Protein AF-A0A536P9G6-F1 (afdb_monomer_lite)

Secondary structure (DSSP, 8-state):
---------------------------PPPPPEEEEEEEEEEEEEEETTTTEEEEEEEEEEEEEEEEE-TTSEEEEEEEE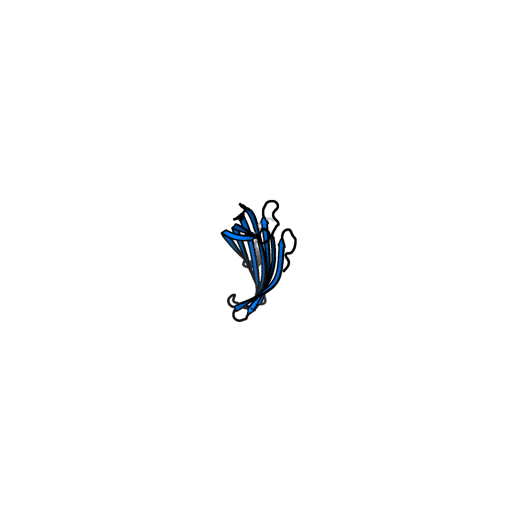EEEEEEEBTTT--EEEEEEEEEEEEEEESS-GGG--EEEEEEEEEEEEESSSPPPEEEEEEEEEEE-TTS-EEEEEEEEEEEETTEEPP-

pLDDT: mean 76.97, std 17.51, range [35.12, 98.19]

Sequence (170 aa):
MRGQPRAFVSSAVVAGALIATVLSSAASAAPPESKETIPFAGLPIFDTCTKESFLATGVVKIRLKTATSHGGVTHFGLAITSKAKGPGLLTGTKYVFIEGDHEHANLRGASLDLFSGTVTAVTKVRINGQGKLPDFSLHIQIHVTVNANGEPTASVVRQRIECGGEPLPA

Foldseek 3Di:
DDDDDDDDDDDPDPPDDDPPPPPPDPDDDDFDKDKDKDWDWQDWDADPQVRWTWGWTWIKIWMWTWDADPVQKIKIKIKIWIWIWGATPPPRWIKIKIKIKIKIWIAHDDDPQFGFGKIKIWMWIWMDTPDPFWIKIKTWIKIWGQHRNRDIDIDTPDIWIDTNNHTDDD

Structure (mmCIF, N/CA/C/O backbone):
data_AF-A0A536P9G6-F1
#
_entry.id   AF-A0A536P9G6-F1
#
loop_
_atom_site.group_PDB
_atom_site.id
_atom_site.type_symbol
_atom_site.label_atom_id
_atom_site.label_alt_id
_atom_site.label_comp_id
_atom_site.label_asym_id
_atom_site.label_entity_id
_atom_site.label_seq_id
_atom_site.pdbx_PDB_ins_code
_atom_site.Cartn_x
_atom_site.Cartn_y
_atom_site.Cartn_z
_atom_site.occupancy
_atom_site.B_iso_or_equiv
_atom_site.auth_seq_id
_atom_site.auth_comp_id
_atom_site.auth_asym_id
_atom_site.auth_atom_id
_atom_site.pdbx_PDB_model_num
ATOM 1 N N . MET A 1 1 ? 101.952 44.554 -16.044 1.00 38.78 1 MET A N 1
ATOM 2 C CA . MET A 1 1 ? 101.393 44.960 -14.736 1.00 38.78 1 MET A CA 1
ATOM 3 C C . MET A 1 1 ? 99.939 45.365 -14.924 1.00 38.78 1 MET A C 1
ATOM 5 O O . MET A 1 1 ? 99.691 46.182 -15.792 1.00 38.78 1 MET A O 1
ATOM 9 N N . ARG A 1 2 ? 99.055 44.815 -14.076 1.00 39.00 2 ARG A N 1
ATOM 10 C CA . ARG A 1 2 ? 97.706 45.292 -13.700 1.00 39.00 2 ARG A CA 1
ATOM 11 C C . ARG A 1 2 ? 96.607 45.390 -14.775 1.00 39.00 2 ARG A C 1
ATOM 13 O O . ARG A 1 2 ? 96.664 46.239 -15.650 1.00 39.00 2 ARG A O 1
ATOM 20 N N . GLY A 1 3 ? 95.522 44.643 -14.529 1.00 35.12 3 GLY A N 1
ATOM 21 C CA . GLY A 1 3 ? 94.160 45.164 -14.704 1.00 35.12 3 GLY A CA 1
ATOM 22 C C . GLY A 1 3 ? 93.160 44.254 -15.424 1.00 35.12 3 GLY A C 1
ATOM 23 O O . GLY A 1 3 ? 92.906 44.456 -16.601 1.00 35.12 3 GLY A O 1
ATOM 24 N N . GLN A 1 4 ? 92.508 43.334 -14.701 1.00 43.31 4 GLN A N 1
ATOM 25 C CA . GLN A 1 4 ? 91.082 43.044 -14.959 1.00 43.31 4 GLN A CA 1
ATOM 26 C C . GLN A 1 4 ? 90.284 44.333 -14.676 1.00 43.31 4 GLN A C 1
ATOM 28 O O . GLN A 1 4 ? 90.708 45.085 -13.790 1.00 43.31 4 GLN A O 1
ATOM 33 N N . PRO A 1 5 ? 89.156 44.624 -15.362 1.00 47.97 5 PRO A N 1
ATOM 34 C CA . PRO A 1 5 ? 87.911 43.841 -15.253 1.00 47.97 5 PRO A CA 1
ATOM 35 C C . PRO A 1 5 ? 87.124 43.835 -16.604 1.00 47.97 5 PRO A C 1
ATOM 37 O O . PRO A 1 5 ? 87.628 44.329 -17.598 1.00 47.97 5 PRO A O 1
ATOM 40 N N . ARG A 1 6 ? 85.929 43.283 -16.834 1.00 45.88 6 ARG A N 1
ATOM 41 C CA . ARG A 1 6 ? 84.737 42.989 -16.036 1.00 45.88 6 ARG A CA 1
ATOM 42 C C . ARG A 1 6 ? 84.023 41.788 -16.666 1.00 45.88 6 ARG A C 1
ATOM 44 O O . ARG A 1 6 ? 83.900 41.707 -17.884 1.00 45.88 6 ARG A O 1
ATOM 51 N N . ALA A 1 7 ? 83.522 40.904 -15.812 1.00 45.03 7 ALA A N 1
ATOM 52 C CA . ALA A 1 7 ? 82.553 39.883 -16.168 1.00 45.03 7 ALA A CA 1
ATOM 53 C C . ALA A 1 7 ? 81.251 40.528 -16.671 1.00 45.03 7 ALA A C 1
ATOM 55 O O . ALA A 1 7 ? 80.749 41.460 -16.043 1.00 45.03 7 ALA A O 1
ATOM 56 N N . PHE A 1 8 ? 80.687 39.989 -17.752 1.00 40.56 8 PHE A N 1
ATOM 57 C CA . PHE A 1 8 ? 79.254 40.074 -18.003 1.00 40.56 8 PHE A CA 1
ATOM 58 C C . PHE A 1 8 ? 78.669 38.668 -17.950 1.00 40.56 8 PHE A C 1
ATOM 60 O O . PHE A 1 8 ? 79.189 37.710 -18.518 1.00 40.56 8 PHE A O 1
ATOM 67 N N . VAL A 1 9 ? 77.640 38.585 -17.123 1.00 44.12 9 VAL A N 1
ATOM 68 C CA . VAL A 1 9 ? 77.031 37.400 -16.543 1.00 44.12 9 VAL A CA 1
ATOM 69 C C . VAL A 1 9 ? 76.181 36.681 -17.586 1.00 44.12 9 VAL A C 1
ATOM 71 O O . VAL A 1 9 ? 75.387 37.298 -18.291 1.00 44.12 9 VAL A O 1
ATOM 74 N N . SER A 1 10 ? 76.343 35.359 -17.655 1.00 45.41 10 SER A N 1
ATOM 75 C CA . SER A 1 10 ? 75.431 34.452 -18.349 1.00 45.41 10 SER A CA 1
ATOM 76 C C . SER A 1 10 ? 74.067 34.439 -17.661 1.00 45.41 10 SER A C 1
ATOM 78 O O . SER A 1 10 ? 73.987 34.249 -16.450 1.00 45.41 10 SER A O 1
ATOM 80 N N . SER A 1 11 ? 72.986 34.574 -18.425 1.00 40.47 11 SER A N 1
ATOM 81 C CA . SER A 1 11 ? 71.648 34.128 -18.017 1.00 40.47 11 SER A CA 1
ATOM 82 C C . SER A 1 11 ? 70.792 33.892 -19.256 1.00 40.47 11 SER A C 1
ATOM 84 O O . SER A 1 11 ? 70.012 34.744 -19.667 1.00 40.47 11 SER A O 1
ATOM 86 N N . ALA A 1 12 ? 70.949 32.719 -19.869 1.00 45.53 12 ALA A N 1
ATOM 87 C CA . ALA A 1 12 ? 69.904 32.163 -20.715 1.00 45.53 12 ALA A CA 1
ATOM 88 C C . ALA A 1 12 ? 68.909 31.456 -19.784 1.00 45.53 12 ALA A C 1
ATOM 90 O O . ALA A 1 12 ? 69.182 30.379 -19.257 1.00 45.53 12 ALA A O 1
ATOM 91 N N . VAL A 1 13 ? 67.782 32.117 -19.524 1.00 45.22 13 VAL A N 1
ATOM 92 C CA . VAL A 1 13 ? 66.648 31.559 -18.784 1.00 45.22 13 VAL A CA 1
ATOM 93 C C . VAL A 1 13 ? 66.021 30.470 -19.654 1.00 45.22 13 VAL A C 1
ATOM 95 O O . VAL A 1 13 ? 65.325 30.766 -20.622 1.00 45.22 13 VAL A O 1
ATOM 98 N N . VAL A 1 14 ? 66.278 29.200 -19.334 1.00 46.75 14 VAL A N 1
ATOM 99 C CA . VAL A 1 14 ? 65.531 28.076 -19.911 1.00 46.75 14 VAL A CA 1
ATOM 100 C C . VAL A 1 14 ? 64.189 28.013 -19.187 1.00 46.75 14 VAL A C 1
ATOM 102 O O . VAL A 1 14 ? 64.071 27.456 -18.098 1.00 46.75 14 VAL A O 1
ATOM 105 N N . ALA A 1 15 ? 63.175 28.645 -19.775 1.00 43.59 15 ALA A N 1
ATOM 106 C CA . ALA A 1 15 ? 61.792 28.546 -19.331 1.00 43.59 15 ALA A CA 1
ATOM 107 C C . ALA A 1 15 ? 61.250 27.144 -19.664 1.00 43.59 15 ALA A C 1
ATOM 109 O O . ALA A 1 15 ? 60.711 26.904 -20.742 1.00 43.59 15 ALA A O 1
ATOM 110 N N . GLY A 1 16 ? 61.433 26.193 -18.746 1.00 43.28 16 GLY A N 1
ATOM 111 C CA . GLY A 1 16 ? 60.783 24.887 -18.804 1.00 43.28 16 GLY A CA 1
ATOM 112 C C . GLY A 1 16 ? 59.306 25.021 -18.441 1.00 43.28 16 GLY A C 1
ATOM 113 O O . GLY A 1 16 ? 58.961 25.105 -17.264 1.00 43.28 16 GLY A O 1
ATOM 114 N N . ALA A 1 17 ? 58.429 25.062 -19.443 1.00 49.66 17 ALA A N 1
ATOM 115 C CA . ALA A 1 17 ? 56.986 25.008 -19.239 1.00 49.66 17 ALA A CA 1
ATOM 116 C C . ALA A 1 17 ? 56.584 23.613 -18.721 1.00 49.66 17 ALA A C 1
ATOM 118 O O . ALA A 1 17 ? 56.565 22.637 -19.470 1.00 49.66 17 ALA A O 1
ATOM 119 N N . LEU A 1 18 ? 56.262 23.516 -17.429 1.00 45.94 18 LEU A N 1
ATOM 120 C CA . LEU A 1 18 ? 55.580 22.363 -16.841 1.00 45.94 18 LEU A CA 1
ATOM 121 C C . LEU A 1 18 ? 54.142 22.322 -17.377 1.00 45.94 18 LEU A C 1
ATOM 123 O O . LEU A 1 18 ? 53.265 23.031 -16.888 1.00 45.94 18 LEU A O 1
ATOM 127 N N . ILE A 1 19 ? 53.895 21.494 -18.393 1.00 53.72 19 ILE A N 1
ATOM 128 C CA . ILE A 1 19 ? 52.537 21.135 -18.811 1.00 53.72 19 ILE A CA 1
ATOM 129 C C . ILE A 1 19 ? 51.982 20.200 -17.733 1.00 53.72 19 ILE A C 1
ATOM 131 O O . ILE A 1 19 ? 52.223 18.995 -17.751 1.00 53.72 19 ILE A O 1
ATOM 135 N N . ALA A 1 20 ? 51.268 20.760 -16.757 1.00 50.94 20 ALA A N 1
ATOM 136 C CA . ALA A 1 20 ? 50.449 19.977 -15.847 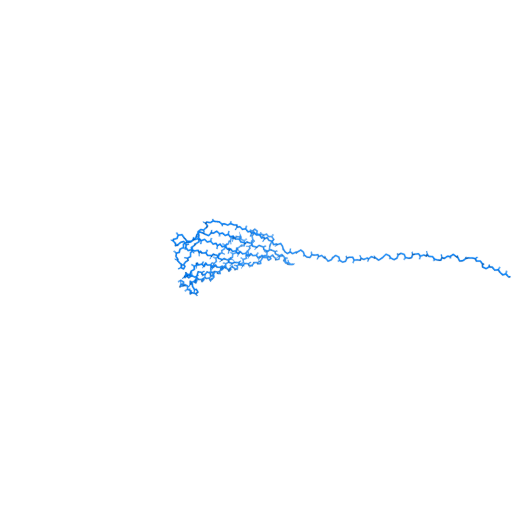1.00 50.94 20 ALA A CA 1
ATOM 137 C C . ALA A 1 20 ? 49.274 19.401 -16.651 1.00 50.94 20 ALA A C 1
ATOM 139 O O . ALA A 1 20 ? 48.287 20.087 -16.918 1.00 50.94 20 ALA A O 1
ATOM 140 N N . THR A 1 21 ? 49.393 18.148 -17.085 1.00 57.31 21 THR A N 1
ATOM 141 C CA . THR A 1 21 ? 48.271 17.372 -17.610 1.00 57.31 21 THR A CA 1
ATOM 142 C C . THR A 1 21 ? 47.272 17.165 -16.479 1.00 57.31 21 THR A C 1
ATOM 144 O O . THR A 1 21 ? 47.405 16.272 -15.645 1.00 57.31 21 THR A O 1
ATOM 147 N N . VAL A 1 22 ? 46.265 18.032 -16.424 1.00 56.09 22 VAL A N 1
ATOM 148 C CA . VAL A 1 22 ? 45.105 17.838 -15.561 1.00 56.09 22 VAL A CA 1
ATOM 149 C C . VAL A 1 22 ? 44.389 16.595 -16.090 1.00 56.09 22 VAL A C 1
ATOM 151 O O . VAL A 1 22 ? 43.721 16.655 -17.121 1.00 56.09 22 VAL A O 1
ATOM 154 N N . LEU A 1 23 ? 44.567 15.443 -15.435 1.00 54.41 23 LEU A N 1
ATOM 155 C CA . LEU A 1 23 ? 43.701 14.290 -15.662 1.00 54.41 23 LEU A CA 1
ATOM 156 C C . LEU A 1 23 ? 42.305 14.681 -15.176 1.00 54.41 23 LEU A C 1
ATOM 158 O O . LEU A 1 23 ? 41.977 14.531 -14.001 1.00 54.41 23 LEU A O 1
ATOM 162 N N . SER A 1 24 ? 41.486 15.221 -16.075 1.00 54.06 24 SER A N 1
ATOM 163 C CA . SER A 1 24 ? 40.050 15.331 -15.861 1.00 54.06 24 SER A CA 1
ATOM 164 C C . SER A 1 24 ? 39.499 13.912 -15.780 1.00 54.06 24 SER A C 1
ATOM 166 O O . SER A 1 24 ? 39.232 13.277 -16.799 1.00 54.06 24 SER A O 1
ATOM 168 N N . SER A 1 25 ? 39.371 13.373 -14.568 1.00 60.06 25 SER A N 1
ATOM 169 C CA . SER A 1 25 ? 38.553 12.188 -14.357 1.00 60.06 25 SER A CA 1
ATOM 170 C C . SER A 1 25 ? 37.137 12.544 -14.802 1.00 60.06 25 SER A C 1
ATOM 172 O O . SER A 1 25 ? 36.522 13.475 -14.282 1.00 60.06 25 SER A O 1
ATOM 174 N N . ALA A 1 26 ? 36.631 11.850 -15.822 1.00 58.50 26 ALA A N 1
ATOM 175 C CA . ALA A 1 26 ? 35.233 11.967 -16.197 1.00 58.50 26 ALA A CA 1
ATOM 176 C C . ALA A 1 26 ? 34.405 11.544 -14.978 1.00 58.50 26 ALA A C 1
ATOM 178 O O . ALA A 1 26 ? 34.399 10.371 -14.598 1.00 58.50 26 ALA A O 1
ATOM 179 N N . ALA A 1 27 ? 33.764 12.508 -14.320 1.00 58.69 27 ALA A N 1
ATOM 180 C CA . ALA A 1 27 ? 32.819 12.219 -13.259 1.00 58.69 27 ALA A CA 1
ATOM 181 C C . ALA A 1 27 ? 31.681 11.403 -13.881 1.00 58.69 27 ALA A C 1
ATOM 183 O O . ALA A 1 27 ? 30.939 11.906 -14.724 1.00 58.69 27 ALA A O 1
ATOM 184 N N . SER A 1 28 ? 31.580 10.125 -13.513 1.00 64.44 28 SER A N 1
ATOM 185 C CA . SER A 1 28 ? 30.458 9.291 -13.935 1.00 64.44 28 SER A CA 1
ATOM 186 C C . SER A 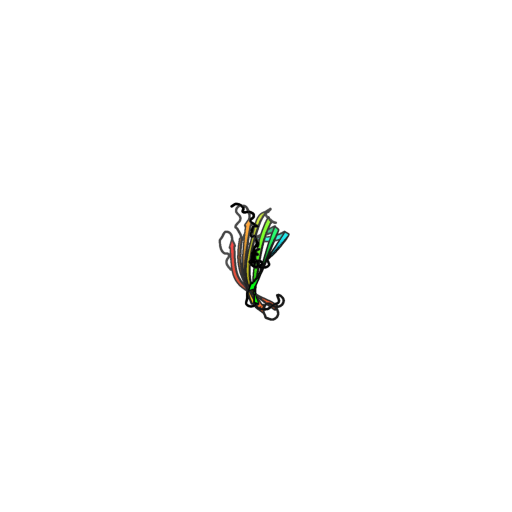1 28 ? 29.183 9.891 -13.346 1.00 64.44 28 SER A C 1
ATOM 188 O O . SER A 1 28 ? 29.054 9.993 -12.123 1.00 64.44 28 SER A O 1
ATOM 190 N N . ALA A 1 29 ? 28.272 10.346 -14.207 1.00 67.12 29 ALA A N 1
ATOM 191 C CA . ALA A 1 29 ? 26.981 10.852 -13.770 1.00 67.12 29 ALA A CA 1
ATOM 192 C C . ALA A 1 29 ? 26.226 9.722 -13.057 1.00 67.12 29 ALA A C 1
ATOM 194 O O . ALA A 1 29 ? 26.115 8.610 -13.578 1.00 67.12 29 ALA A O 1
ATOM 195 N N . ALA A 1 30 ? 25.721 9.999 -11.854 1.00 69.31 30 ALA A N 1
ATOM 196 C CA . ALA A 1 30 ? 24.862 9.052 -11.160 1.00 69.31 30 ALA A CA 1
ATOM 197 C C . ALA A 1 30 ? 23.636 8.726 -12.039 1.00 69.31 30 ALA A C 1
ATOM 199 O O . ALA A 1 30 ? 23.155 9.615 -12.750 1.00 69.31 30 ALA A O 1
ATOM 200 N N . PRO A 1 31 ? 23.116 7.485 -12.000 1.00 70.38 31 PRO A N 1
ATOM 201 C CA . PRO A 1 31 ? 21.929 7.135 -12.765 1.00 70.38 31 PRO A CA 1
ATOM 202 C C . PRO A 1 31 ? 20.757 8.064 -12.416 1.00 70.38 31 PRO A C 1
ATOM 204 O O . PRO A 1 31 ? 20.604 8.416 -11.240 1.00 70.38 31 PRO A O 1
ATOM 207 N N . PRO A 1 32 ? 19.923 8.454 -13.395 1.00 76.94 32 PRO A N 1
ATOM 208 C CA . PRO A 1 32 ? 18.762 9.292 -13.139 1.00 76.94 32 PRO A CA 1
ATOM 209 C C . PRO A 1 32 ? 17.833 8.643 -12.102 1.00 76.94 32 PRO A C 1
ATOM 211 O O . PRO A 1 32 ? 17.413 7.487 -12.227 1.00 76.94 32 PRO A O 1
ATOM 214 N N . GLU A 1 33 ? 17.514 9.415 -11.064 1.00 85.12 33 GLU A N 1
ATOM 215 C CA . GLU A 1 33 ? 16.575 9.059 -10.003 1.00 85.12 33 GLU A CA 1
ATOM 216 C C . GLU A 1 33 ? 15.478 10.128 -9.943 1.00 85.12 33 GLU A C 1
ATOM 218 O O . GLU A 1 33 ? 15.777 11.313 -9.809 1.00 85.12 33 GLU A O 1
ATOM 223 N N . SER A 1 34 ? 14.214 9.707 -10.008 1.00 85.62 34 SER A N 1
ATOM 224 C CA . SER A 1 34 ? 13.054 10.561 -9.738 1.00 85.62 34 SER A CA 1
ATOM 225 C C . SER A 1 34 ? 12.441 10.201 -8.386 1.00 85.62 34 SER A C 1
ATOM 227 O O . SER A 1 34 ? 12.390 9.028 -7.999 1.00 85.62 34 SER A O 1
ATOM 229 N N . LYS A 1 35 ? 12.008 11.219 -7.640 1.00 91.25 35 LYS A N 1
ATOM 230 C CA . LYS A 1 35 ? 11.375 11.080 -6.327 1.00 91.25 35 LYS A CA 1
ATOM 231 C C . LYS A 1 35 ? 10.124 11.932 -6.304 1.00 91.25 35 LYS A C 1
ATOM 233 O O . LYS A 1 35 ? 10.224 13.151 -6.340 1.00 91.25 35 LYS A O 1
ATOM 238 N N . GLU A 1 36 ? 8.986 11.284 -6.128 1.00 91.44 36 GLU A N 1
ATOM 239 C CA . GLU A 1 36 ? 7.698 11.951 -5.991 1.00 91.44 36 GLU A CA 1
ATOM 240 C C . GLU A 1 36 ? 7.125 11.697 -4.600 1.00 91.44 36 GLU A C 1
ATOM 242 O O . GLU A 1 36 ? 7.288 10.621 -4.016 1.00 91.44 36 GLU A O 1
ATOM 247 N N . THR A 1 37 ? 6.473 12.710 -4.036 1.00 94.38 37 THR A N 1
ATOM 248 C CA . THR A 1 37 ? 5.717 12.589 -2.786 1.00 94.38 37 THR A CA 1
ATOM 249 C C . THR A 1 37 ? 4.319 13.128 -3.012 1.00 94.38 37 THR A C 1
ATOM 251 O O . THR A 1 37 ? 4.142 14.321 -3.233 1.00 94.38 37 THR A O 1
ATOM 254 N N . ILE A 1 38 ? 3.333 12.242 -2.927 1.00 95.56 38 ILE A N 1
ATOM 255 C CA . ILE A 1 38 ? 1.936 12.547 -3.211 1.00 95.56 38 ILE A CA 1
ATOM 256 C C . ILE A 1 38 ? 1.170 12.516 -1.885 1.00 95.56 38 ILE A C 1
ATOM 258 O O . ILE A 1 38 ? 1.043 11.443 -1.283 1.00 95.56 38 ILE A O 1
ATOM 262 N N . PRO A 1 39 ? 0.694 13.666 -1.374 1.00 96.81 39 PRO A N 1
ATOM 263 C CA . PRO A 1 39 ? -0.184 13.685 -0.217 1.00 96.81 39 PRO A CA 1
ATOM 264 C C . PRO A 1 39 ? -1.589 13.220 -0.606 1.00 96.81 39 PRO A C 1
ATOM 266 O O . PRO A 1 39 ? -2.062 13.477 -1.711 1.00 96.81 39 PRO A O 1
ATOM 269 N N . PHE A 1 40 ? -2.279 12.584 0.331 1.00 95.44 40 PHE A N 1
ATOM 270 C CA . PHE A 1 40 ? -3.690 12.242 0.195 1.00 95.44 40 PHE A CA 1
ATOM 271 C C . PHE A 1 40 ? -4.414 12.424 1.526 1.00 95.44 40 PHE A C 1
ATOM 273 O O . PHE A 1 40 ? -3.805 12.357 2.598 1.00 95.44 40 PHE A O 1
ATOM 280 N N . ALA A 1 41 ? -5.724 12.631 1.461 1.00 96.50 41 ALA A N 1
ATOM 281 C CA . ALA A 1 41 ? -6.567 12.797 2.633 1.00 96.50 41 ALA A CA 1
ATOM 282 C C . ALA A 1 41 ? -7.923 12.124 2.429 1.00 96.50 41 ALA A C 1
ATOM 284 O O . ALA A 1 41 ? -8.469 12.148 1.329 1.00 96.50 41 ALA A O 1
ATOM 285 N N . GLY A 1 42 ? -8.464 11.552 3.506 1.00 93.38 42 GLY A N 1
ATOM 286 C CA . GLY A 1 42 ? -9.817 10.997 3.520 1.00 93.38 42 GLY A CA 1
ATOM 287 C C . GLY A 1 42 ? -10.013 9.745 2.662 1.00 93.38 42 GLY A C 1
ATOM 288 O O . GLY A 1 42 ? -11.143 9.469 2.269 1.00 93.38 42 GLY A O 1
ATOM 289 N N . LEU A 1 43 ? -8.953 8.984 2.366 1.00 94.62 43 LEU A N 1
ATOM 290 C CA . LEU A 1 43 ? -9.094 7.725 1.631 1.00 94.62 43 LEU A CA 1
ATOM 291 C C . LEU A 1 43 ? -9.604 6.620 2.569 1.00 94.62 43 LEU A C 1
ATOM 293 O O . LEU A 1 43 ? -8.965 6.369 3.593 1.00 94.62 43 LEU A O 1
ATOM 297 N N . PRO A 1 44 ? -10.722 5.942 2.258 1.00 94.69 44 PRO A N 1
ATOM 298 C CA . PRO A 1 44 ? -11.197 4.836 3.077 1.00 94.69 44 PRO A CA 1
ATOM 299 C C . PRO A 1 44 ? -10.302 3.604 2.885 1.00 94.69 44 PRO A C 1
ATOM 301 O O . PRO A 1 44 ? -10.142 3.114 1.769 1.00 94.69 44 PRO A O 1
ATOM 304 N N . ILE A 1 45 ? -9.747 3.077 3.977 1.00 94.00 45 ILE A N 1
ATOM 305 C CA . ILE A 1 45 ? -8.989 1.817 4.001 1.00 94.00 45 ILE A CA 1
ATOM 306 C C . ILE A 1 45 ? -9.711 0.840 4.924 1.00 94.00 45 ILE A C 1
ATOM 308 O O . ILE A 1 45 ? -10.098 1.219 6.027 1.00 94.00 45 ILE A O 1
ATOM 312 N N . PHE A 1 46 ? -9.900 -0.402 4.477 1.00 93.88 46 PHE A N 1
ATOM 313 C CA . PHE A 1 46 ? -10.562 -1.456 5.248 1.00 93.88 46 PHE A CA 1
ATOM 314 C C . PHE A 1 46 ? -9.544 -2.349 5.965 1.00 93.88 46 PHE A C 1
ATOM 316 O O . PHE A 1 46 ? -8.657 -2.923 5.331 1.00 93.88 46 PHE A O 1
ATOM 323 N N . ASP A 1 47 ? -9.693 -2.493 7.279 1.00 91.81 47 ASP A N 1
ATOM 324 C CA . ASP A 1 47 ? -8.946 -3.444 8.095 1.00 91.81 47 ASP A CA 1
ATOM 325 C C . ASP A 1 47 ? -9.730 -4.762 8.186 1.00 91.81 47 ASP A C 1
ATOM 327 O O . ASP A 1 47 ? -10.816 -4.856 8.764 1.00 91.81 47 ASP A O 1
ATOM 331 N N . THR A 1 48 ? -9.163 -5.817 7.597 1.00 90.38 48 THR A N 1
ATOM 332 C CA . THR A 1 48 ? -9.809 -7.136 7.550 1.00 90.38 48 THR A CA 1
ATOM 333 C C . THR A 1 48 ? -9.869 -7.814 8.919 1.00 90.38 48 THR A C 1
ATOM 335 O O . THR A 1 48 ? -10.725 -8.680 9.114 1.00 90.38 48 THR A O 1
ATOM 338 N N . CYS A 1 49 ? -8.998 -7.453 9.860 1.00 90.56 49 CYS A N 1
ATOM 339 C CA . CYS A 1 49 ? -8.935 -8.059 11.186 1.00 90.56 49 CYS A CA 1
ATOM 340 C C . CYS A 1 49 ? -9.964 -7.453 12.133 1.00 90.56 49 CYS A C 1
ATOM 342 O O . CYS A 1 49 ? -10.623 -8.183 12.871 1.00 90.56 49 CYS A O 1
ATOM 344 N N . THR A 1 50 ? -10.144 -6.135 12.081 1.00 91.75 50 THR A N 1
ATOM 345 C CA . THR A 1 50 ? -11.133 -5.429 12.909 1.00 91.75 50 THR A CA 1
ATOM 346 C C . THR A 1 50 ? -12.502 -5.313 12.235 1.00 91.75 50 THR A C 1
ATOM 348 O O . THR A 1 50 ? -13.479 -4.985 12.904 1.00 91.75 50 THR A O 1
ATOM 351 N N . LYS A 1 51 ? -12.592 -5.632 10.932 1.00 92.62 51 LYS A N 1
ATOM 352 C CA . LYS A 1 51 ? -13.798 -5.507 10.090 1.00 92.62 51 LYS A CA 1
ATOM 353 C C . LYS A 1 51 ? -14.336 -4.077 10.039 1.00 92.62 51 LYS A C 1
ATOM 355 O O . LYS A 1 51 ? -15.541 -3.853 9.955 1.00 92.62 51 LYS A O 1
ATOM 360 N N . GLU A 1 52 ? -13.430 -3.110 10.063 1.00 93.38 52 GLU A N 1
ATOM 361 C CA . GLU A 1 52 ? -13.746 -1.689 10.095 1.00 93.38 52 GLU A CA 1
ATOM 362 C C . GLU A 1 52 ? -12.955 -0.935 9.019 1.00 93.38 52 GLU A C 1
ATOM 364 O O . GLU A 1 52 ? -11.802 -1.251 8.730 1.00 93.38 52 GLU A O 1
ATOM 369 N N . SER A 1 53 ? -13.568 0.101 8.441 1.00 95.50 53 SER A N 1
ATOM 370 C CA . SER A 1 53 ? -12.862 1.078 7.609 1.00 95.50 53 SER A CA 1
ATOM 371 C C . SER A 1 53 ? -12.407 2.287 8.425 1.00 95.50 53 SER A C 1
ATOM 373 O O . SER A 1 53 ? -13.126 2.746 9.310 1.00 95.50 53 SER A O 1
ATOM 375 N N . PHE A 1 54 ? -11.265 2.874 8.075 1.00 96.12 54 PHE A N 1
ATOM 376 C CA . PHE A 1 54 ? -10.795 4.154 8.613 1.00 96.12 54 PHE A CA 1
ATOM 377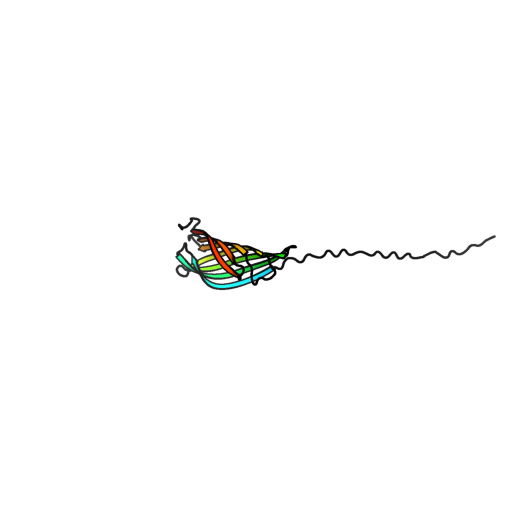 C C . PHE A 1 54 ? -10.486 5.148 7.489 1.00 96.12 54 PHE A C 1
ATOM 379 O O . PHE A 1 54 ? -10.124 4.751 6.380 1.00 96.12 54 PHE A O 1
ATOM 386 N N . LEU A 1 55 ? -10.626 6.449 7.767 1.00 96.88 55 LEU A N 1
ATOM 387 C CA . LEU A 1 55 ? -10.300 7.513 6.806 1.00 96.88 55 LEU A CA 1
ATOM 388 C C . LEU A 1 55 ? -8.830 7.899 6.920 1.00 96.88 55 LEU A C 1
ATOM 390 O O . LEU A 1 55 ? -8.432 8.654 7.807 1.00 96.88 55 LEU A O 1
ATOM 394 N N . ALA A 1 56 ? -8.021 7.372 6.013 1.00 96.88 56 ALA A N 1
ATOM 395 C CA . ALA A 1 56 ? -6.588 7.559 5.985 1.00 96.88 56 ALA A CA 1
ATOM 396 C C . ALA A 1 56 ? -6.197 8.906 5.361 1.00 96.88 56 ALA A C 1
ATOM 398 O O . ALA A 1 56 ? -6.606 9.259 4.253 1.00 96.88 56 ALA A O 1
ATOM 399 N N . THR A 1 57 ? -5.324 9.623 6.061 1.00 98.19 57 THR A N 1
ATOM 400 C CA . THR A 1 57 ? -4.625 10.808 5.563 1.00 98.19 57 THR A CA 1
ATOM 401 C C . THR A 1 57 ? -3.131 10.585 5.717 1.00 98.19 57 THR A C 1
ATOM 403 O O . THR A 1 57 ? -2.657 10.161 6.779 1.00 98.19 57 THR A O 1
ATOM 406 N N . GLY A 1 58 ? -2.375 10.840 4.655 1.00 97.38 58 GLY A N 1
ATOM 407 C CA . GLY A 1 58 ? -0.978 10.449 4.604 1.00 97.38 58 GLY A CA 1
ATOM 408 C C . GLY A 1 58 ? -0.254 10.871 3.340 1.00 97.38 58 GLY A C 1
ATOM 409 O O . GLY A 1 58 ? -0.633 11.825 2.663 1.00 97.38 58 GLY A O 1
ATOM 410 N N . VAL A 1 59 ? 0.835 10.160 3.065 1.00 97.31 59 VAL A N 1
ATOM 411 C CA . VAL A 1 59 ? 1.691 10.384 1.901 1.00 97.31 59 VAL A CA 1
ATOM 412 C C . VAL A 1 59 ? 2.076 9.058 1.264 1.00 97.31 59 VAL A C 1
ATOM 414 O O . VAL A 1 59 ? 2.373 8.089 1.969 1.00 97.31 59 VAL A O 1
ATOM 417 N N . VAL A 1 60 ? 2.134 9.054 -0.062 1.00 94.94 60 VAL A N 1
ATOM 418 C CA . VAL A 1 60 ? 2.799 8.030 -0.869 1.00 94.94 60 VAL A CA 1
ATOM 419 C C . VAL A 1 60 ? 4.112 8.619 -1.364 1.00 94.94 60 VAL A C 1
ATOM 421 O O . VAL A 1 60 ? 4.153 9.749 -1.847 1.00 94.94 60 VAL A O 1
ATOM 424 N N . LYS A 1 61 ? 5.204 7.876 -1.224 1.00 93.38 61 LYS A N 1
ATOM 425 C CA . LYS A 1 61 ? 6.518 8.229 -1.758 1.00 93.38 61 LYS A CA 1
ATOM 426 C C . LYS A 1 61 ? 6.884 7.228 -2.831 1.00 93.38 61 LYS A C 1
ATOM 428 O O . LYS A 1 61 ? 7.002 6.041 -2.534 1.00 93.38 61 LYS A O 1
ATOM 433 N N . ILE A 1 62 ? 7.111 7.729 -4.034 1.00 88.88 62 ILE A N 1
ATOM 434 C CA . ILE A 1 62 ? 7.486 6.941 -5.202 1.00 88.88 62 ILE A CA 1
ATOM 435 C C . ILE A 1 62 ? 8.930 7.287 -5.536 1.00 88.88 62 ILE A C 1
ATOM 437 O O . ILE A 1 62 ? 9.300 8.460 -5.606 1.00 88.88 62 ILE A O 1
ATOM 441 N N . ARG A 1 63 ? 9.771 6.272 -5.708 1.00 87.38 63 ARG A N 1
ATOM 442 C CA . ARG A 1 63 ? 11.142 6.430 -6.189 1.00 87.38 63 ARG A CA 1
ATOM 443 C C . ARG A 1 63 ? 11.320 5.611 -7.445 1.00 87.38 63 ARG A C 1
ATOM 445 O O . ARG A 1 63 ? 11.120 4.400 -7.415 1.00 87.38 63 ARG A O 1
ATOM 452 N N . LEU A 1 64 ? 11.741 6.281 -8.506 1.00 82.00 64 LEU A N 1
ATOM 453 C CA . LEU A 1 64 ? 12.047 5.671 -9.784 1.00 82.00 64 LEU A CA 1
ATOM 454 C C . LEU A 1 64 ? 13.541 5.774 -10.049 1.00 82.00 64 LEU A C 1
ATOM 456 O O . LEU A 1 64 ? 14.117 6.855 -9.946 1.00 82.00 64 LEU A O 1
ATOM 460 N N . LYS A 1 65 ? 14.167 4.659 -10.406 1.00 80.69 65 LYS A N 1
ATOM 461 C CA . LYS A 1 65 ? 15.572 4.599 -10.804 1.00 80.69 65 LYS A CA 1
ATOM 462 C C . LYS A 1 65 ? 15.678 3.929 -12.154 1.00 80.69 65 LYS A C 1
ATOM 464 O O . LYS A 1 65 ? 15.124 2.850 -12.344 1.00 80.69 65 LYS A O 1
ATOM 469 N N . THR A 1 66 ? 16.427 4.541 -13.063 1.00 77.88 66 THR A N 1
ATOM 470 C CA . THR A 1 66 ? 16.785 3.902 -14.330 1.00 77.88 66 THR A CA 1
ATOM 471 C C . THR A 1 66 ? 18.290 3.956 -14.536 1.00 77.88 66 THR A C 1
ATOM 473 O O . THR A 1 66 ? 18.932 4.953 -14.219 1.00 77.88 66 THR A O 1
ATOM 476 N N . ALA A 1 67 ? 18.875 2.865 -15.021 1.00 78.81 67 ALA A N 1
ATOM 477 C CA . ALA A 1 67 ? 20.295 2.793 -15.342 1.00 78.81 67 ALA A CA 1
ATOM 478 C C . ALA A 1 67 ? 20.499 1.942 -16.593 1.00 78.81 67 ALA A C 1
ATOM 480 O O . ALA A 1 67 ? 20.099 0.784 -16.616 1.00 78.81 67 ALA A O 1
ATOM 481 N N . THR A 1 68 ? 21.146 2.480 -17.622 1.00 76.94 68 THR A N 1
ATOM 482 C CA . THR A 1 68 ? 21.448 1.720 -18.842 1.00 76.94 68 THR A CA 1
ATOM 483 C C . THR A 1 68 ? 22.867 1.165 -18.767 1.00 76.94 68 THR A C 1
ATOM 485 O O . THR A 1 68 ? 23.823 1.907 -18.556 1.00 76.94 68 THR A O 1
ATOM 488 N N . SER A 1 69 ? 23.006 -0.151 -18.907 1.00 71.56 69 SER A N 1
ATOM 489 C CA . SER A 1 69 ? 24.299 -0.842 -18.929 1.00 71.56 69 SER A CA 1
ATOM 490 C C . SER A 1 69 ? 24.984 -0.741 -20.298 1.00 71.56 69 SER A C 1
ATOM 492 O O . SER A 1 69 ? 24.357 -0.408 -21.306 1.00 71.56 69 SER A O 1
ATOM 494 N N . HIS A 1 70 ? 26.270 -1.108 -20.356 1.00 64.88 70 HIS A N 1
ATOM 495 C CA . HIS A 1 70 ? 27.108 -1.061 -21.566 1.00 64.88 70 HIS A CA 1
ATOM 496 C C . HIS A 1 70 ? 26.634 -1.978 -22.725 1.00 64.88 70 HIS A C 1
ATOM 498 O O . HIS A 1 70 ? 27.229 -1.972 -23.793 1.00 64.88 70 HIS A O 1
ATOM 504 N N . GLY A 1 71 ? 25.547 -2.739 -22.555 1.00 67.25 71 GLY A N 1
ATOM 505 C CA . GLY A 1 71 ? 24.931 -3.574 -23.597 1.00 67.25 71 GLY A CA 1
ATOM 506 C C . GLY A 1 71 ? 23.536 -3.120 -24.042 1.00 67.25 71 GLY A C 1
ATOM 507 O O . GLY A 1 71 ? 22.815 -3.913 -24.641 1.00 67.25 71 GLY A O 1
ATOM 508 N N . GLY A 1 72 ? 23.110 -1.900 -23.692 1.00 68.62 72 GLY A N 1
ATOM 509 C CA . GLY A 1 72 ? 21.776 -1.387 -24.037 1.00 68.62 72 GLY A CA 1
ATOM 510 C C . GLY A 1 72 ? 20.629 -1.976 -23.205 1.00 68.62 72 GLY A C 1
ATOM 511 O O . GLY A 1 72 ? 19.467 -1.833 -23.574 1.00 68.62 72 GLY A O 1
ATOM 512 N N . VAL A 1 73 ? 20.937 -2.643 -22.085 1.00 69.75 73 VAL A N 1
ATOM 513 C CA . VAL A 1 73 ? 19.932 -3.100 -21.111 1.00 69.75 73 VAL A CA 1
ATOM 514 C C . VAL A 1 73 ? 19.667 -1.974 -20.121 1.00 69.75 73 VAL A C 1
ATOM 516 O O . VAL A 1 73 ? 20.601 -1.536 -19.445 1.00 69.75 73 VAL A O 1
ATOM 519 N N . THR A 1 74 ? 18.415 -1.541 -20.001 1.00 73.62 74 THR A N 1
ATOM 520 C CA . THR A 1 74 ? 17.975 -0.562 -19.004 1.00 73.62 74 THR A CA 1
ATOM 521 C C . THR A 1 74 ? 17.452 -1.284 -17.767 1.00 73.62 74 THR A C 1
ATOM 523 O O . THR A 1 74 ? 16.444 -1.982 -17.802 1.00 73.62 74 THR A O 1
ATOM 526 N N . HIS A 1 75 ? 18.138 -1.112 -16.647 1.00 74.75 75 HIS A N 1
ATOM 527 C CA . HIS A 1 75 ? 17.673 -1.507 -15.328 1.00 74.75 75 HIS A CA 1
ATOM 528 C C . HIS A 1 75 ? 16.659 -0.482 -14.833 1.00 74.75 75 HIS A C 1
ATOM 530 O O . HIS A 1 75 ? 16.974 0.704 -14.754 1.00 74.75 75 HIS A O 1
ATOM 536 N N . PHE A 1 76 ? 15.468 -0.944 -14.483 1.00 78.94 76 PHE A N 1
ATOM 537 C CA . PHE A 1 76 ? 14.392 -0.155 -13.906 1.00 78.94 76 PHE A CA 1
ATOM 538 C C . PHE A 1 76 ? 14.172 -0.593 -12.457 1.00 78.94 76 PHE A C 1
ATOM 540 O O . PHE A 1 76 ? 14.121 -1.785 -12.155 1.00 78.94 76 PHE A O 1
ATOM 547 N N . GLY A 1 77 ? 14.073 0.371 -11.550 1.00 80.75 77 GLY A N 1
ATOM 548 C CA . GLY A 1 77 ? 13.732 0.145 -10.154 1.00 80.75 77 GLY A CA 1
ATOM 549 C C . GLY A 1 77 ? 12.606 1.074 -9.735 1.00 80.75 77 GLY A C 1
ATOM 550 O O . GLY A 1 77 ? 12.717 2.288 -9.910 1.00 80.75 77 GLY A O 1
ATOM 551 N N . LEU A 1 78 ? 11.562 0.504 -9.146 1.00 83.06 78 LEU A N 1
ATOM 552 C CA . LEU A 1 78 ? 10.440 1.226 -8.566 1.00 83.06 78 LEU A CA 1
ATOM 553 C C . LEU A 1 78 ? 10.367 0.883 -7.080 1.00 83.06 78 LEU A C 1
ATOM 555 O O . LEU A 1 78 ? 10.411 -0.280 -6.696 1.00 83.06 78 LEU A O 1
ATOM 559 N N . ALA A 1 79 ? 10.279 1.897 -6.229 1.00 86.75 79 ALA A N 1
ATOM 560 C CA . ALA A 1 79 ? 9.985 1.704 -4.818 1.00 86.75 79 ALA A CA 1
ATOM 561 C C . ALA A 1 79 ? 8.832 2.614 -4.415 1.00 86.75 79 ALA A C 1
ATOM 563 O O . ALA A 1 79 ? 8.913 3.834 -4.589 1.00 86.75 79 ALA A O 1
ATOM 564 N N . ILE A 1 80 ? 7.786 2.019 -3.851 1.00 88.38 80 ILE A N 1
ATOM 565 C CA . ILE A 1 80 ? 6.616 2.725 -3.339 1.00 88.38 80 ILE A CA 1
ATOM 566 C C . ILE A 1 80 ? 6.581 2.513 -1.831 1.00 88.38 80 ILE A C 1
ATOM 568 O O . ILE A 1 80 ? 6.671 1.397 -1.329 1.00 88.38 80 ILE A O 1
ATOM 572 N N . THR A 1 81 ? 6.489 3.607 -1.084 1.00 93.62 81 THR A N 1
ATOM 573 C CA . THR A 1 81 ? 6.299 3.549 0.367 1.00 93.62 81 THR A CA 1
ATOM 574 C C . THR A 1 81 ? 5.195 4.499 0.766 1.00 93.62 81 THR A C 1
ATOM 576 O O . THR A 1 81 ? 5.260 5.689 0.455 1.00 93.62 81 THR A O 1
ATOM 579 N N . SER A 1 82 ? 4.214 3.997 1.500 1.00 94.38 82 SER A N 1
ATOM 580 C CA . SER A 1 82 ? 3.067 4.794 1.921 1.00 94.38 82 SER A CA 1
ATOM 581 C C . SER A 1 82 ? 2.960 4.780 3.435 1.00 94.38 82 SER A C 1
ATOM 583 O O . SER A 1 82 ? 3.209 3.768 4.093 1.00 94.38 82 SER A O 1
ATOM 585 N N . LYS A 1 83 ? 2.613 5.931 4.010 1.00 96.62 83 LYS A N 1
ATOM 586 C CA . LYS A 1 83 ? 2.325 6.062 5.440 1.00 96.62 83 LYS A CA 1
ATOM 587 C C . LYS A 1 83 ? 1.107 6.935 5.625 1.00 96.62 83 LYS A C 1
ATOM 589 O O . LYS A 1 83 ? 1.091 8.070 5.148 1.00 96.62 83 LYS A O 1
ATOM 594 N N . ALA A 1 84 ? 0.128 6.435 6.362 1.00 97.00 84 ALA A N 1
ATOM 595 C CA . ALA A 1 84 ? -1.073 7.186 6.673 1.00 97.00 84 ALA A CA 1
ATOM 596 C C . ALA A 1 84 ? -1.600 6.868 8.064 1.00 97.00 84 ALA A C 1
ATOM 598 O O . ALA A 1 84 ? -1.191 5.904 8.709 1.00 97.00 84 ALA A O 1
ATOM 599 N N . LYS A 1 85 ? -2.500 7.720 8.536 1.00 97.44 85 LYS A N 1
ATOM 600 C CA . LYS A 1 85 ? -3.207 7.545 9.801 1.00 97.44 85 LYS A CA 1
ATOM 601 C C . LYS A 1 85 ? -4.634 8.044 9.668 1.00 97.44 85 LYS A C 1
ATOM 603 O O . LYS A 1 85 ? -4.900 8.923 8.850 1.00 97.44 85 LYS A O 1
ATOM 608 N N . GLY A 1 86 ? -5.523 7.523 10.496 1.00 96.50 86 GLY A N 1
ATOM 609 C CA . GLY A 1 86 ? -6.924 7.917 10.459 1.00 96.50 86 GLY A CA 1
ATOM 610 C C . GLY A 1 86 ? -7.738 7.333 11.603 1.00 96.50 86 GLY A C 1
ATOM 611 O O . GLY A 1 86 ? -7.325 6.325 12.177 1.00 96.50 86 GLY A O 1
ATOM 612 N N . PRO A 1 87 ? -8.871 7.952 11.961 1.00 96.12 87 PRO A N 1
ATOM 613 C CA . PRO A 1 87 ? -9.845 7.335 12.845 1.00 96.12 87 PRO A CA 1
ATOM 614 C C . PRO A 1 87 ? -10.683 6.295 12.088 1.00 96.12 87 PRO A C 1
ATOM 616 O O . PRO A 1 87 ? -11.052 6.499 10.927 1.00 96.12 87 PRO A O 1
ATOM 619 N N . GLY A 1 88 ? -10.997 5.199 12.771 1.00 95.19 88 GLY A N 1
ATOM 620 C CA . GLY A 1 88 ? -12.005 4.227 12.380 1.00 95.19 88 GLY A CA 1
ATOM 621 C 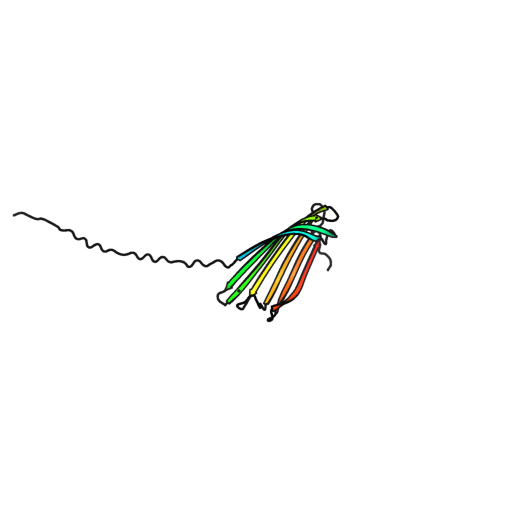C . GLY A 1 88 ? -13.380 4.877 12.299 1.00 95.19 88 GLY A C 1
ATOM 622 O O . GLY A 1 88 ? -13.719 5.736 13.115 1.00 95.19 88 GLY A O 1
ATOM 623 N N . LEU A 1 89 ? -14.153 4.490 11.290 1.00 94.19 89 LEU A N 1
ATOM 624 C CA . LEU A 1 89 ? -15.464 5.062 10.999 1.00 94.19 89 LEU A CA 1
ATOM 625 C C . LEU A 1 89 ? -16.558 4.613 11.974 1.00 94.19 89 LEU A C 1
ATOM 627 O O . LEU A 1 89 ? -17.565 5.302 12.099 1.00 94.19 89 LEU A O 1
ATOM 631 N N . LEU A 1 90 ? -16.378 3.476 12.647 1.00 93.44 90 LEU A N 1
ATOM 632 C CA . LEU A 1 90 ? -17.362 2.897 13.562 1.00 93.44 90 LEU A CA 1
ATOM 633 C C . LEU A 1 90 ? -16.968 3.122 15.021 1.00 93.44 90 LEU A C 1
ATOM 635 O O . LEU A 1 90 ? -17.794 3.516 15.840 1.00 93.44 90 LEU A O 1
ATOM 639 N N . THR A 1 91 ? -15.704 2.870 15.353 1.00 93.44 91 THR A N 1
ATOM 640 C CA . THR A 1 91 ? -15.206 2.861 16.733 1.00 93.44 91 THR A CA 1
ATOM 641 C C . THR A 1 91 ? -14.468 4.141 17.111 1.00 93.44 91 THR A C 1
ATOM 643 O O . THR A 1 91 ? -14.208 4.379 18.289 1.00 93.44 91 THR A O 1
ATOM 646 N N . GLY A 1 92 ? -14.073 4.955 16.126 1.00 93.12 92 GLY A N 1
ATOM 647 C CA . GLY A 1 92 ? -13.171 6.089 16.337 1.00 93.12 92 GLY A CA 1
ATOM 648 C C . GLY A 1 92 ? -11.734 5.679 16.678 1.00 93.12 92 GLY A C 1
ATOM 649 O O . GLY A 1 92 ? -10.910 6.545 16.990 1.00 93.12 92 GLY A O 1
ATOM 650 N N . THR A 1 93 ? -11.401 4.383 16.619 1.00 94.06 93 THR A N 1
ATOM 651 C CA . THR A 1 93 ? -10.053 3.898 16.939 1.00 94.06 93 THR A CA 1
ATOM 652 C C . THR A 1 93 ? -9.028 4.488 15.982 1.00 94.06 93 THR A C 1
ATOM 654 O O . THR A 1 93 ? -9.270 4.621 14.790 1.00 94.06 93 THR A O 1
ATOM 657 N N . LYS A 1 94 ? -7.855 4.864 16.489 1.00 95.38 94 LYS A N 1
ATOM 658 C CA . LYS A 1 94 ? -6.781 5.406 15.654 1.00 95.38 94 LYS A CA 1
ATOM 659 C C . LYS A 1 94 ? -6.040 4.267 14.965 1.00 95.38 94 LYS A C 1
ATOM 661 O O . LYS A 1 94 ? -5.471 3.416 15.643 1.00 95.38 94 LYS A O 1
ATOM 666 N N . TYR A 1 95 ? -5.983 4.313 13.643 1.00 94.81 95 TYR A N 1
ATOM 667 C CA . TYR A 1 95 ? -5.241 3.376 12.812 1.00 94.81 95 TYR A CA 1
ATOM 668 C C . TYR A 1 95 ? -4.000 4.036 12.211 1.00 94.81 95 TYR A C 1
ATOM 670 O O . TYR A 1 95 ? -3.991 5.234 11.904 1.00 94.81 95 TYR A O 1
ATOM 678 N N . VAL A 1 96 ? -2.952 3.237 12.028 1.00 95.81 96 VAL A N 1
ATOM 679 C CA . VAL A 1 96 ? -1.751 3.584 11.265 1.00 95.81 96 VAL A CA 1
ATOM 680 C C . VAL A 1 96 ? -1.609 2.592 10.119 1.00 95.81 96 VAL A C 1
ATOM 682 O O . VAL A 1 96 ? -1.614 1.389 10.344 1.00 95.81 96 VAL A O 1
ATOM 685 N N . PHE A 1 97 ? -1.461 3.109 8.904 1.00 95.19 97 PHE A N 1
ATOM 686 C CA . PHE A 1 97 ? -1.215 2.354 7.682 1.00 95.19 97 PHE A CA 1
ATOM 687 C C . PHE A 1 97 ? 0.237 2.524 7.254 1.00 95.19 97 PHE A C 1
ATOM 689 O O . PHE A 1 97 ? 0.739 3.653 7.180 1.00 95.19 97 PHE A O 1
ATOM 696 N N . ILE A 1 98 ? 0.897 1.414 6.947 1.00 93.94 98 ILE A N 1
ATOM 697 C CA . ILE A 1 98 ? 2.249 1.381 6.400 1.00 93.94 98 ILE A CA 1
ATOM 698 C C . ILE A 1 98 ? 2.261 0.411 5.227 1.00 93.94 98 ILE A C 1
ATOM 700 O O . ILE A 1 98 ? 1.865 -0.742 5.362 1.00 93.94 98 ILE A O 1
ATOM 704 N N . GLU A 1 99 ? 2.779 0.868 4.100 1.00 92.12 99 GLU A N 1
ATOM 705 C CA . GLU A 1 99 ? 3.000 0.054 2.913 1.00 92.12 99 GLU A CA 1
ATOM 706 C C . GLU A 1 99 ? 4.448 0.196 2.458 1.00 92.12 99 GLU A C 1
ATOM 708 O O . GLU A 1 99 ? 5.034 1.286 2.519 1.00 92.12 99 GLU A O 1
ATOM 713 N N . GLY A 1 100 ? 5.010 -0.911 1.990 1.00 87.69 100 GLY A N 1
ATOM 714 C CA . GLY A 1 100 ? 6.267 -0.931 1.266 1.00 87.69 100 GLY A CA 1
ATOM 715 C C . GLY A 1 100 ? 6.200 -1.913 0.108 1.00 87.69 100 GLY A C 1
ATOM 716 O O . GLY A 1 100 ? 5.835 -3.073 0.297 1.00 87.69 100 GLY A O 1
ATOM 717 N N . ASP A 1 101 ? 6.605 -1.438 -1.060 1.00 83.69 101 ASP A N 1
ATOM 718 C CA . ASP A 1 101 ? 6.771 -2.219 -2.274 1.00 83.69 101 ASP A CA 1
ATOM 719 C C . ASP A 1 101 ? 8.083 -1.841 -2.963 1.00 83.69 101 ASP A C 1
ATOM 721 O O . ASP A 1 101 ? 8.510 -0.680 -2.956 1.00 83.69 101 ASP A O 1
ATOM 725 N N . HIS A 1 102 ? 8.745 -2.849 -3.513 1.00 78.25 102 HIS A N 1
ATOM 726 C CA . HIS A 1 102 ? 10.020 -2.730 -4.197 1.00 78.25 102 HIS A CA 1
ATOM 727 C C . HIS A 1 102 ? 10.023 -3.663 -5.402 1.00 78.25 102 HIS A C 1
ATOM 729 O O . HIS A 1 102 ? 9.997 -4.885 -5.256 1.00 78.25 102 HIS A O 1
ATOM 735 N N . GLU A 1 103 ? 10.151 -3.076 -6.583 1.00 77.19 103 GLU A N 1
ATOM 736 C CA . GLU A 1 103 ? 10.194 -3.787 -7.848 1.00 77.19 103 GLU A CA 1
ATOM 737 C C . GLU A 1 103 ? 11.489 -3.476 -8.593 1.00 77.19 103 GLU A C 1
ATOM 739 O O . GLU A 1 103 ? 11.992 -2.347 -8.602 1.00 77.19 103 GLU A O 1
ATOM 744 N N . HIS A 1 104 ? 12.012 -4.493 -9.269 1.00 70.81 104 HIS A N 1
ATOM 745 C CA . HIS A 1 104 ? 13.138 -4.362 -10.176 1.00 70.81 104 HIS A CA 1
ATOM 746 C C . HIS A 1 104 ? 12.842 -5.109 -11.472 1.00 70.81 104 HIS A C 1
ATOM 748 O O . HIS A 1 104 ? 12.412 -6.262 -11.452 1.00 70.81 104 HIS A O 1
ATOM 754 N N . ALA A 1 105 ? 13.110 -4.453 -12.596 1.00 69.62 105 ALA A N 1
ATOM 755 C CA . ALA A 1 105 ? 12.926 -5.000 -13.930 1.00 69.62 105 ALA A CA 1
ATOM 756 C C . ALA A 1 105 ? 14.164 -4.730 -14.791 1.00 69.62 105 ALA A C 1
ATOM 758 O O . ALA A 1 105 ? 14.820 -3.696 -14.660 1.00 69.62 105 ALA A O 1
ATOM 759 N N . ASN A 1 106 ? 14.475 -5.656 -15.695 1.00 65.62 106 ASN A N 1
ATOM 760 C CA . ASN A 1 106 ? 15.513 -5.470 -16.705 1.00 65.62 106 ASN A CA 1
ATOM 761 C C . ASN A 1 106 ? 14.835 -5.339 -18.067 1.00 65.62 106 ASN A C 1
ATOM 763 O O . ASN A 1 106 ? 14.203 -6.284 -18.534 1.00 65.62 106 ASN A O 1
ATOM 767 N N . LEU A 1 107 ? 14.974 -4.177 -18.694 1.00 66.12 107 LEU A N 1
ATOM 768 C CA . LEU A 1 107 ? 14.370 -3.847 -19.978 1.00 66.12 107 LEU A CA 1
ATOM 769 C C . LEU A 1 107 ? 15.425 -3.957 -21.084 1.00 66.12 107 LEU A C 1
ATOM 771 O O . LEU A 1 107 ? 16.546 -3.463 -20.940 1.00 66.12 107 LEU A O 1
ATOM 775 N N . ARG A 1 108 ? 15.080 -4.612 -22.194 1.00 57.94 108 ARG A N 1
ATOM 776 C CA . ARG A 1 108 ? 15.896 -4.665 -23.416 1.00 57.94 108 ARG A CA 1
ATOM 777 C C . ARG A 1 108 ? 15.138 -3.952 -24.536 1.00 57.94 108 ARG A C 1
ATOM 779 O O . ARG A 1 108 ? 14.029 -4.365 -24.846 1.00 57.94 108 ARG A O 1
ATOM 786 N N . GLY A 1 109 ? 15.738 -2.925 -25.142 1.00 53.75 109 GLY A N 1
ATOM 787 C CA . GLY A 1 109 ? 15.101 -2.099 -26.182 1.00 53.75 109 GLY A CA 1
ATOM 788 C C . GLY A 1 109 ? 14.875 -0.649 -25.734 1.00 53.75 109 GLY A C 1
ATOM 789 O O . GLY A 1 109 ? 14.753 -0.374 -24.546 1.00 53.75 109 GLY A O 1
ATOM 790 N N . ALA A 1 110 ? 14.897 0.290 -26.684 1.00 41.97 110 ALA A N 1
ATOM 791 C CA . ALA A 1 110 ? 15.123 1.719 -26.435 1.00 41.97 110 ALA A CA 1
ATOM 792 C C . ALA A 1 110 ? 13.877 2.574 -26.114 1.00 41.97 110 ALA A C 1
ATOM 794 O O . ALA A 1 110 ? 13.995 3.797 -26.078 1.00 41.97 110 ALA A O 1
ATOM 795 N N . SER A 1 111 ? 12.701 1.997 -25.860 1.00 48.75 111 SER A N 1
ATOM 796 C CA . SER A 1 111 ? 11.514 2.787 -25.503 1.00 48.75 111 SER A CA 1
ATOM 797 C C . SER A 1 111 ? 10.700 2.140 -24.389 1.00 48.75 111 SER A C 1
ATOM 799 O O . SER A 1 111 ? 10.385 0.953 -24.449 1.00 48.75 111 SER A O 1
ATOM 801 N N . LEU A 1 112 ? 10.299 2.954 -23.407 1.00 50.41 112 LEU A N 1
ATOM 802 C CA . LEU A 1 112 ? 9.318 2.596 -22.372 1.00 50.41 112 LEU A CA 1
ATOM 803 C C . LEU A 1 112 ? 7.937 2.248 -22.961 1.00 50.41 112 LEU A C 1
ATOM 805 O O . LEU A 1 112 ? 7.111 1.676 -22.259 1.00 50.41 112 LEU A O 1
ATOM 809 N N . ASP A 1 113 ? 7.714 2.559 -24.240 1.00 48.41 113 ASP A N 1
ATOM 810 C CA . ASP A 1 113 ? 6.419 2.436 -24.911 1.00 48.41 113 ASP A CA 1
ATOM 811 C C . ASP A 1 113 ? 6.012 0.986 -25.219 1.00 48.41 113 ASP A C 1
ATOM 813 O O . ASP A 1 113 ? 4.832 0.723 -25.420 1.00 48.41 113 ASP A O 1
ATOM 817 N N . LEU A 1 114 ? 6.953 0.032 -25.222 1.00 48.03 114 LEU A N 1
ATOM 818 C CA . LEU A 1 114 ? 6.691 -1.393 -25.470 1.00 48.03 114 LEU A CA 1
ATOM 819 C C . LEU A 1 114 ? 7.739 -2.247 -24.747 1.00 48.03 114 LEU A C 1
ATOM 821 O O . LEU A 1 114 ? 8.668 -2.778 -25.361 1.00 48.03 114 LEU A O 1
ATOM 825 N N . PHE A 1 115 ? 7.634 -2.368 -23.423 1.00 56.38 115 PHE A N 1
ATOM 826 C CA . PHE A 1 115 ? 8.454 -3.346 -22.717 1.00 56.38 115 PHE A CA 1
ATOM 827 C C . PHE A 1 115 ? 7.799 -4.724 -22.790 1.00 56.38 115 PHE A C 1
ATOM 829 O O . PHE A 1 115 ? 6.759 -4.951 -22.191 1.00 56.38 115 PHE A O 1
ATOM 836 N N . SER A 1 116 ? 8.429 -5.674 -23.480 1.00 53.00 116 SER A N 1
ATOM 837 C CA . SER A 1 116 ? 8.138 -7.087 -23.244 1.00 53.00 116 SER A CA 1
ATOM 838 C C . SER A 1 116 ? 9.013 -7.583 -22.096 1.00 53.00 116 SER A C 1
ATOM 840 O O . SER A 1 116 ? 10.242 -7.507 -22.190 1.00 53.00 116 SER A O 1
ATOM 842 N N . GLY A 1 117 ? 8.425 -8.089 -21.016 1.00 63.19 117 GLY A N 1
ATOM 843 C CA . GLY A 1 117 ? 9.203 -8.542 -19.866 1.00 63.19 117 GLY A CA 1
ATOM 844 C C . GLY A 1 117 ? 8.360 -9.043 -18.706 1.00 63.19 117 GLY A C 1
ATOM 845 O O . GLY A 1 117 ? 7.149 -8.846 -18.664 1.00 63.19 117 GLY A O 1
ATOM 846 N N . THR A 1 118 ? 9.024 -9.695 -17.757 1.00 61.84 118 THR A N 1
ATOM 847 C CA . THR A 1 118 ? 8.407 -10.184 -16.523 1.00 61.84 118 THR A CA 1
ATOM 848 C C . THR A 1 118 ? 8.935 -9.408 -15.325 1.00 61.84 118 THR A C 1
ATOM 850 O O . THR A 1 118 ? 10.151 -9.293 -15.155 1.00 61.84 118 THR A O 1
ATOM 853 N N . VAL A 1 119 ? 8.038 -8.940 -14.466 1.00 70.31 119 VAL A N 1
ATOM 854 C CA . VAL A 1 119 ? 8.352 -8.278 -13.197 1.00 70.31 119 VAL A CA 1
ATOM 855 C C . VAL A 1 119 ? 7.687 -9.056 -12.074 1.00 70.31 119 VAL A C 1
ATOM 857 O O . VAL A 1 119 ? 6.578 -9.563 -12.219 1.00 70.31 119 VAL A O 1
ATOM 860 N N . THR A 1 120 ? 8.385 -9.196 -10.953 1.00 70.62 120 THR A N 1
ATOM 861 C CA . THR A 1 120 ? 7.795 -9.744 -9.731 1.00 70.62 120 THR A CA 1
ATOM 862 C C . THR A 1 120 ? 7.753 -8.645 -8.687 1.00 70.62 120 THR A C 1
ATOM 864 O O . THR A 1 120 ? 8.804 -8.153 -8.277 1.00 70.62 120 THR A O 1
ATOM 867 N N . ALA A 1 121 ? 6.542 -8.283 -8.284 1.00 73.19 121 ALA A N 1
ATOM 868 C CA . ALA A 1 121 ? 6.259 -7.287 -7.265 1.00 73.19 121 ALA A CA 1
ATOM 869 C C . ALA A 1 121 ? 6.021 -7.966 -5.920 1.00 73.19 121 ALA A C 1
ATOM 871 O O . ALA A 1 121 ? 5.381 -9.023 -5.867 1.00 73.19 121 ALA A O 1
ATOM 872 N N . VAL A 1 122 ? 6.532 -7.380 -4.836 1.00 78.81 122 VAL A N 1
ATOM 873 C CA . VAL A 1 122 ? 6.301 -7.872 -3.473 1.00 78.81 122 VAL A CA 1
ATOM 874 C C . VAL A 1 122 ? 5.834 -6.714 -2.611 1.00 78.81 122 VAL A C 1
ATOM 876 O O . VAL A 1 122 ? 6.636 -5.975 -2.040 1.00 78.81 122 VAL A O 1
ATOM 879 N N . THR A 1 123 ? 4.521 -6.629 -2.444 1.00 84.69 123 THR A N 1
ATOM 880 C CA . THR A 1 123 ? 3.891 -5.594 -1.635 1.00 84.69 123 THR A CA 1
ATOM 881 C C . THR A 1 123 ? 3.658 -6.109 -0.219 1.00 84.69 123 THR A C 1
ATOM 883 O O . THR A 1 123 ? 3.107 -7.195 0.002 1.00 84.69 123 THR A O 1
ATOM 886 N N . LYS A 1 124 ? 4.075 -5.308 0.763 1.00 85.62 124 LYS A N 1
ATOM 887 C CA . LYS A 1 124 ? 3.804 -5.527 2.185 1.00 85.62 124 LYS A CA 1
ATOM 888 C C . LYS A 1 124 ? 2.957 -4.387 2.714 1.00 85.62 124 LYS A C 1
ATOM 890 O O . LYS A 1 124 ? 3.382 -3.235 2.672 1.00 85.62 124 LYS A O 1
ATOM 895 N N . VAL A 1 125 ? 1.799 -4.718 3.267 1.00 89.38 125 VAL A N 1
ATOM 896 C CA . VAL A 1 125 ? 0.897 -3.764 3.915 1.00 89.38 125 VAL A CA 1
ATOM 897 C C . VAL A 1 125 ? 0.746 -4.142 5.378 1.00 89.38 125 VAL A C 1
ATOM 899 O O . VAL A 1 125 ? 0.576 -5.315 5.708 1.00 89.38 125 VAL A O 1
ATOM 902 N N . ARG A 1 126 ? 0.777 -3.143 6.256 1.00 89.69 126 ARG A N 1
ATOM 903 C CA . ARG A 1 126 ? 0.473 -3.285 7.675 1.00 89.69 126 ARG A CA 1
ATOM 904 C C . ARG A 1 126 ? -0.511 -2.210 8.115 1.00 89.69 126 ARG A C 1
ATOM 906 O O . ARG A 1 126 ? -0.314 -1.030 7.820 1.00 89.69 126 ARG A O 1
ATOM 913 N N . ILE A 1 127 ? -1.544 -2.625 8.838 1.00 89.81 127 ILE A N 1
ATOM 914 C CA . ILE A 1 127 ? -2.478 -1.734 9.522 1.00 89.81 127 ILE A CA 1
ATOM 915 C C . ILE A 1 127 ? -2.399 -2.045 11.014 1.00 89.81 127 ILE A C 1
ATOM 917 O O . ILE A 1 127 ? -2.519 -3.194 11.431 1.00 89.81 127 ILE A O 1
ATOM 921 N N . ASN A 1 128 ? -2.173 -1.009 11.812 1.00 90.56 128 ASN A N 1
ATOM 922 C CA . ASN A 1 128 ? -2.072 -1.094 13.261 1.00 90.56 128 ASN A CA 1
ATOM 923 C C . ASN A 1 128 ? -3.190 -0.263 13.893 1.00 90.56 128 ASN A C 1
ATOM 925 O O . ASN A 1 128 ? -3.150 0.971 13.829 1.00 90.56 128 ASN A O 1
ATOM 929 N N . GLY A 1 129 ? -4.165 -0.922 14.517 1.00 82.94 129 GLY A N 1
ATOM 930 C CA . GLY A 1 129 ? -5.156 -0.269 15.370 1.00 82.94 129 GLY A CA 1
ATOM 931 C C . GLY A 1 129 ? -4.581 -0.016 16.765 1.00 82.94 129 GLY A C 1
ATOM 932 O O . GLY A 1 129 ? -4.077 -0.930 17.411 1.00 82.94 129 GLY A O 1
ATOM 933 N N . GLN A 1 130 ? -4.632 1.222 17.260 1.00 82.81 130 GLN A N 1
ATOM 934 C CA . GLN A 1 130 ? -4.145 1.532 18.608 1.00 82.81 130 GLN A CA 1
ATOM 935 C C . GLN A 1 130 ? -5.002 0.846 19.683 1.00 82.81 130 GLN A C 1
ATOM 937 O O . GLN A 1 130 ? -6.229 0.872 19.624 1.00 82.81 130 GLN A O 1
ATOM 942 N N . GLY A 1 131 ? -4.352 0.292 20.710 1.00 80.00 131 GLY A N 1
ATOM 943 C CA . GLY A 1 131 ? -5.014 -0.371 21.835 1.00 80.00 131 GLY A CA 1
ATOM 944 C C . GLY A 1 131 ? -4.829 -1.887 21.803 1.00 80.00 131 GLY A C 1
ATOM 945 O O . GLY A 1 131 ? -3.721 -2.366 21.595 1.00 80.00 131 GLY A O 1
ATOM 946 N N . LYS A 1 132 ? -5.908 -2.637 22.062 1.00 82.19 132 LYS A N 1
ATOM 947 C CA . LYS A 1 132 ? -5.920 -4.115 22.084 1.00 82.19 132 LYS A CA 1
ATOM 948 C C . LYS A 1 132 ? -6.388 -4.737 20.758 1.00 82.19 132 LYS A C 1
ATOM 950 O O . LYS A 1 132 ? -6.788 -5.898 20.744 1.00 82.19 132 LYS A O 1
ATOM 955 N N . LEU A 1 133 ? -6.417 -3.959 19.675 1.00 86.94 133 LEU A N 1
ATOM 956 C CA . LEU A 1 133 ? -6.860 -4.450 18.372 1.00 86.94 133 LEU A CA 1
ATOM 957 C C . LEU A 1 133 ? -5.762 -5.300 17.716 1.00 86.94 133 LEU A C 1
ATOM 959 O O . LEU A 1 133 ? -4.581 -4.990 17.878 1.00 86.94 133 LEU A O 1
ATOM 963 N N . PRO A 1 134 ? -6.129 -6.369 16.991 1.00 87.56 134 PRO A N 1
ATOM 964 C CA . PRO A 1 134 ? -5.164 -7.147 16.230 1.00 87.56 134 PRO A CA 1
ATOM 965 C C . PRO A 1 134 ? -4.579 -6.307 15.092 1.00 87.56 134 PRO A C 1
ATOM 967 O O . PRO A 1 134 ? -5.306 -5.610 14.389 1.00 87.56 134 PRO A O 1
ATOM 970 N N . ASP A 1 135 ? -3.272 -6.423 14.877 1.00 89.50 135 ASP A N 1
ATOM 971 C CA . ASP A 1 135 ? -2.625 -5.849 13.699 1.00 89.50 135 ASP A CA 1
ATOM 972 C C . ASP A 1 135 ? -2.996 -6.654 12.449 1.00 89.50 135 ASP A C 1
ATOM 974 O O . ASP A 1 135 ? -2.906 -7.883 12.455 1.00 89.50 135 ASP A O 1
ATOM 978 N N . PHE A 1 136 ? -3.320 -5.972 11.357 1.00 91.56 136 PHE A N 1
ATOM 979 C CA . PHE A 1 136 ? -3.454 -6.583 10.038 1.00 91.56 136 PHE A CA 1
ATOM 980 C C . PHE A 1 136 ? -2.122 -6.525 9.292 1.00 91.56 136 PHE A C 1
ATOM 982 O O . PHE A 1 136 ? -1.467 -5.482 9.237 1.00 91.56 136 PHE A O 1
ATOM 989 N N . SER A 1 137 ? -1.718 -7.641 8.691 1.00 92.19 137 SER A N 1
ATOM 990 C CA . SER A 1 137 ? -0.580 -7.707 7.771 1.00 92.19 137 SER A CA 1
ATOM 991 C C . SER A 1 137 ? -0.970 -8.440 6.488 1.00 92.19 137 SER A C 1
ATOM 993 O O . SER A 1 137 ? -1.533 -9.529 6.535 1.00 92.19 137 SER A O 1
ATOM 995 N N . LEU A 1 138 ? -0.633 -7.862 5.338 1.00 89.12 138 LEU A N 1
ATOM 996 C CA . LEU A 1 138 ? -0.788 -8.470 4.019 1.00 89.12 138 LEU A CA 1
ATOM 997 C C . LEU A 1 138 ? 0.579 -8.552 3.344 1.00 89.12 138 LEU A C 1
ATOM 999 O O . LEU A 1 138 ? 1.295 -7.559 3.230 1.00 89.12 138 LEU A O 1
ATOM 1003 N N . HIS A 1 139 ? 0.901 -9.745 2.864 1.00 89.88 139 HIS A N 1
ATOM 1004 C CA . HIS A 1 139 ? 2.036 -10.014 1.997 1.00 89.88 139 HIS A CA 1
ATOM 1005 C C . HIS A 1 139 ? 1.500 -10.564 0.684 1.00 89.88 139 HIS A C 1
ATOM 1007 O O . HIS A 1 139 ? 0.921 -11.653 0.663 1.00 89.88 139 HIS A O 1
ATOM 1013 N N . ILE A 1 140 ? 1.695 -9.826 -0.403 1.00 85.44 140 ILE A N 1
ATOM 1014 C CA . ILE A 1 140 ? 1.292 -10.264 -1.735 1.00 85.44 140 ILE A CA 1
ATOM 1015 C C . ILE A 1 140 ? 2.487 -10.231 -2.678 1.00 85.44 140 ILE A C 1
ATOM 1017 O O . ILE A 1 140 ? 3.269 -9.284 -2.695 1.00 85.44 140 ILE A O 1
ATOM 1021 N N . GLN A 1 141 ? 2.635 -11.309 -3.434 1.00 85.19 141 GLN A N 1
ATOM 1022 C CA . GLN A 1 141 ? 3.598 -11.438 -4.508 1.00 85.19 141 GLN A CA 1
ATOM 1023 C C . GLN A 1 141 ? 2.831 -11.575 -5.816 1.00 85.19 141 GLN A C 1
ATOM 1025 O O . GLN A 1 141 ? 2.059 -12.522 -5.985 1.00 85.19 141 GLN A O 1
ATOM 1030 N N . ILE A 1 142 ? 3.053 -10.640 -6.731 1.00 80.75 142 ILE A N 1
ATOM 1031 C CA . ILE A 1 142 ? 2.391 -10.597 -8.034 1.00 80.75 142 ILE A CA 1
ATOM 1032 C C . ILE A 1 142 ? 3.458 -10.781 -9.104 1.00 80.75 142 ILE A C 1
ATOM 1034 O O . ILE A 1 142 ? 4.509 -10.145 -9.065 1.00 80.75 142 ILE A O 1
ATOM 1038 N N . HIS A 1 143 ? 3.195 -11.669 -10.053 1.00 78.00 143 HIS A N 1
ATOM 1039 C CA . HIS A 1 143 ? 3.985 -11.793 -11.264 1.00 78.00 143 HIS A CA 1
ATOM 1040 C C . HIS A 1 143 ? 3.255 -11.076 -12.389 1.00 78.00 143 HIS A C 1
ATOM 1042 O O . HIS A 1 143 ? 2.116 -11.420 -12.699 1.00 78.00 143 HIS A O 1
ATOM 1048 N N . VAL A 1 144 ? 3.903 -10.080 -12.977 1.00 77.00 144 VAL A N 1
ATOM 1049 C CA . VAL A 1 144 ? 3.382 -9.290 -14.089 1.00 77.00 144 VAL A CA 1
ATOM 1050 C C . VAL A 1 144 ? 4.200 -9.624 -15.325 1.00 77.00 144 VAL A C 1
ATOM 1052 O O . VAL A 1 144 ? 5.425 -9.564 -15.291 1.00 77.00 144 VAL A O 1
ATOM 1055 N N . THR A 1 145 ? 3.535 -9.979 -16.416 1.00 72.81 145 THR A N 1
ATOM 1056 C CA . THR A 1 145 ? 4.147 -10.165 -17.732 1.00 72.81 145 THR A CA 1
ATOM 1057 C C . THR A 1 145 ? 3.558 -9.154 -18.690 1.00 72.81 145 THR A C 1
ATOM 1059 O O . THR A 1 145 ? 2.342 -9.083 -18.829 1.00 72.81 145 THR A O 1
ATOM 1062 N N . VAL A 1 146 ? 4.404 -8.409 -19.386 1.00 71.12 146 VAL A N 1
ATOM 1063 C CA . VAL A 1 146 ? 3.981 -7.544 -20.487 1.00 71.12 146 VAL A CA 1
ATOM 1064 C C . VAL A 1 146 ? 4.454 -8.168 -21.789 1.00 71.12 146 VAL A C 1
ATOM 1066 O O . VAL A 1 146 ? 5.611 -8.586 -21.897 1.00 71.12 146 VAL A O 1
ATOM 1069 N N . ASN A 1 147 ? 3.540 -8.335 -22.744 1.00 68.19 147 ASN A N 1
ATOM 1070 C CA . ASN A 1 147 ? 3.849 -8.957 -24.029 1.00 68.19 147 ASN A CA 1
ATOM 1071 C C . ASN A 1 147 ? 4.488 -7.950 -25.010 1.00 68.19 147 ASN A C 1
ATOM 1073 O O . ASN A 1 147 ? 4.665 -6.774 -24.699 1.00 68.19 147 ASN A O 1
ATOM 1077 N N . ALA A 1 148 ? 4.855 -8.407 -26.211 1.00 68.81 148 ALA A N 1
ATOM 1078 C CA . ALA A 1 148 ? 5.500 -7.566 -27.227 1.00 68.81 148 ALA A CA 1
ATOM 1079 C C . ALA A 1 148 ? 4.632 -6.397 -27.736 1.00 68.81 148 ALA A C 1
ATOM 1081 O O . ALA A 1 148 ? 5.173 -5.444 -28.289 1.00 68.81 148 ALA A O 1
ATOM 1082 N N . ASN A 1 149 ? 3.315 -6.450 -27.519 1.00 70.12 149 ASN A N 1
ATOM 1083 C CA . ASN A 1 149 ? 2.373 -5.388 -27.873 1.00 70.12 149 ASN A CA 1
ATOM 1084 C C . ASN A 1 149 ? 2.161 -4.385 -26.724 1.00 70.12 149 ASN A C 1
ATOM 1086 O O . ASN A 1 149 ? 1.334 -3.487 -26.848 1.00 70.12 149 ASN A O 1
ATOM 1090 N N . GLY A 1 150 ? 2.876 -4.539 -25.602 1.00 63.66 150 GLY A N 1
ATOM 1091 C CA . GLY A 1 150 ? 2.700 -3.702 -24.417 1.00 63.66 150 GLY A CA 1
ATOM 1092 C C . GLY A 1 150 ? 1.491 -4.086 -23.559 1.00 63.66 150 GLY A C 1
ATOM 1093 O O . GLY A 1 150 ? 1.138 -3.341 -22.648 1.00 63.66 150 GLY A O 1
ATOM 1094 N N . GLU A 1 151 ? 0.848 -5.231 -23.809 1.00 70.44 151 GLU A N 1
ATOM 1095 C CA . GLU A 1 151 ? -0.321 -5.659 -23.035 1.00 70.44 151 GLU A CA 1
ATOM 1096 C C . GLU A 1 151 ? 0.122 -6.355 -21.738 1.00 70.44 151 GLU A C 1
ATOM 1098 O O . GLU A 1 151 ? 0.844 -7.363 -21.796 1.00 70.44 151 GLU A O 1
ATOM 1103 N N . PRO A 1 152 ? -0.298 -5.856 -20.560 1.00 73.94 152 PRO A N 1
ATOM 1104 C CA . PRO A 1 152 ? 0.036 -6.471 -19.289 1.00 73.94 152 PRO A CA 1
ATOM 1105 C C . PRO A 1 152 ? -0.900 -7.637 -18.957 1.00 73.94 152 PRO A C 1
ATOM 1107 O O . PRO A 1 152 ? -2.117 -7.570 -19.104 1.00 73.94 152 PRO A O 1
ATOM 1110 N N . THR A 1 153 ? -0.319 -8.690 -18.403 1.00 79.50 153 THR A N 1
ATOM 1111 C CA . THR A 1 153 ? -0.996 -9.790 -17.714 1.00 79.50 153 THR A CA 1
ATOM 1112 C C . THR A 1 153 ? -0.407 -9.899 -16.316 1.00 79.50 153 THR A C 1
ATOM 1114 O O . THR A 1 153 ? 0.785 -9.666 -16.123 1.00 79.50 153 THR A O 1
ATOM 1117 N N . ALA A 1 154 ? -1.226 -10.221 -15.319 1.00 80.75 154 ALA A N 1
ATOM 1118 C CA . ALA A 1 154 ? -0.768 -10.355 -13.943 1.00 80.75 154 ALA A CA 1
ATOM 1119 C C . ALA A 1 154 ? -1.373 -11.596 -13.291 1.00 80.75 154 ALA A C 1
ATOM 1121 O O . ALA A 1 154 ? -2.541 -11.919 -13.501 1.00 80.75 154 ALA A O 1
ATOM 1122 N N . SER A 1 155 ? -0.579 -12.271 -12.470 1.00 81.50 155 SER A N 1
ATOM 1123 C CA . SER A 1 155 ? -1.007 -13.408 -11.662 1.00 81.50 155 SER A CA 1
ATOM 1124 C C . SER A 1 155 ? -0.516 -13.240 -10.232 1.00 81.50 155 SER A C 1
ATOM 1126 O O . SER A 1 155 ? 0.666 -12.967 -10.005 1.00 81.50 155 SER A O 1
ATOM 1128 N N . VAL A 1 156 ? -1.405 -13.439 -9.260 1.00 84.94 156 VAL A N 1
ATOM 1129 C CA . VAL A 1 156 ? -1.013 -13.520 -7.850 1.00 84.94 156 VAL A CA 1
ATOM 1130 C C . VAL A 1 156 ? -0.281 -14.842 -7.640 1.00 84.94 156 VAL A C 1
ATOM 1132 O O . VAL A 1 156 ? -0.863 -15.912 -7.786 1.00 84.94 156 VAL A O 1
ATOM 1135 N N . VAL A 1 157 ? 1.007 -14.767 -7.312 1.00 86.81 157 VAL A N 1
ATOM 1136 C CA . VAL A 1 157 ? 1.855 -15.939 -7.045 1.00 86.81 157 VAL A CA 1
ATOM 1137 C C . VAL A 1 157 ? 1.639 -16.429 -5.624 1.00 86.81 157 VAL A C 1
ATOM 1139 O O . VAL A 1 157 ? 1.571 -17.627 -5.359 1.00 86.81 157 VAL A O 1
ATOM 1142 N N . ARG A 1 158 ? 1.563 -15.485 -4.685 1.00 85.81 158 ARG A N 1
ATOM 1143 C CA . ARG A 1 158 ? 1.393 -15.785 -3.271 1.00 85.81 158 ARG A CA 1
ATOM 1144 C C . ARG A 1 158 ? 0.654 -14.652 -2.598 1.00 85.81 158 ARG A C 1
ATOM 1146 O O . ARG A 1 158 ? 1.004 -13.491 -2.775 1.00 85.81 158 ARG A O 1
ATOM 1153 N N . GLN A 1 159 ? -0.310 -15.008 -1.768 1.00 88.56 159 GLN A N 1
ATOM 1154 C CA . GLN A 1 159 ? -0.980 -14.078 -0.881 1.00 88.56 159 GLN A CA 1
ATOM 1155 C C . GLN A 1 159 ? -0.985 -14.671 0.520 1.00 88.56 159 GLN A C 1
ATOM 1157 O O . GLN A 1 159 ? -1.239 -15.860 0.707 1.00 88.56 159 GLN A O 1
ATOM 1162 N N . ARG A 1 160 ? -0.664 -13.845 1.509 1.00 88.75 160 ARG A N 1
ATOM 1163 C CA . ARG A 1 160 ? -0.815 -14.182 2.917 1.00 88.75 160 ARG A CA 1
ATOM 1164 C C . ARG A 1 160 ? -1.398 -12.990 3.653 1.00 88.75 160 ARG A C 1
ATOM 1166 O O . ARG A 1 160 ? -0.844 -11.896 3.579 1.00 88.75 160 ARG A O 1
ATOM 1173 N N . ILE A 1 161 ? -2.476 -13.240 4.382 1.00 90.38 161 ILE A N 1
ATOM 1174 C CA . ILE A 1 161 ? -3.096 -12.279 5.286 1.00 90.38 161 ILE A CA 1
ATOM 1175 C C . ILE A 1 161 ? -2.930 -12.808 6.706 1.00 90.38 161 ILE A C 1
ATOM 1177 O O . ILE A 1 161 ? -3.142 -13.994 6.941 1.00 90.38 161 ILE A O 1
ATOM 1181 N N . GLU A 1 162 ? -2.543 -11.941 7.633 1.00 92.12 162 GLU A N 1
ATOM 1182 C CA . GLU A 1 162 ? -2.356 -12.263 9.046 1.00 92.12 162 GLU A CA 1
ATOM 1183 C C . GLU A 1 162 ? -3.095 -11.242 9.920 1.00 92.12 162 GLU A C 1
ATOM 1185 O O . GLU A 1 162 ? -3.065 -10.040 9.639 1.00 92.12 162 GLU A O 1
ATOM 1190 N N . CYS A 1 163 ? -3.719 -11.727 10.994 1.00 92.06 163 CYS A N 1
ATOM 1191 C CA . CYS A 1 163 ? -4.360 -10.926 12.031 1.00 92.06 163 CYS A CA 1
ATOM 1192 C C . CYS A 1 163 ? -3.717 -11.218 13.382 1.00 92.06 163 CYS A C 1
ATOM 1194 O O . CYS A 1 163 ? -3.741 -12.349 13.853 1.00 92.06 163 CYS A O 1
ATOM 1196 N N . GLY A 1 164 ? -3.101 -10.213 14.007 1.00 89.31 164 GLY A N 1
ATOM 1197 C CA . GLY A 1 164 ? -2.352 -10.399 15.254 1.00 89.31 164 GLY A CA 1
ATOM 1198 C C . GLY A 1 164 ? -1.157 -11.356 15.121 1.00 89.31 164 GLY A C 1
ATOM 1199 O O . GLY A 1 164 ? -0.689 -11.876 16.127 1.00 89.31 164 GLY A O 1
ATOM 1200 N N . GLY A 1 165 ? -0.673 -11.589 13.895 1.00 86.12 165 GLY A N 1
ATOM 1201 C CA . GLY A 1 165 ? 0.375 -12.568 13.581 1.00 86.12 165 GLY A CA 1
ATOM 1202 C C . GLY A 1 165 ? -0.139 -13.959 13.194 1.00 86.12 165 GLY A C 1
ATOM 1203 O O . GLY A 1 165 ? 0.650 -14.775 12.727 1.00 86.12 165 GLY A O 1
ATOM 1204 N N . GLU A 1 166 ? -1.442 -14.218 13.314 1.00 88.38 166 GLU A N 1
ATOM 1205 C CA . GLU A 1 166 ? -2.052 -15.493 12.927 1.00 88.38 166 GLU A CA 1
ATOM 1206 C C . GLU A 1 166 ? -2.534 -15.447 11.467 1.00 88.38 166 GLU A C 1
ATOM 1208 O O . GLU A 1 166 ? -3.300 -14.543 11.113 1.00 88.38 166 GLU A O 1
ATOM 1213 N N . PRO A 1 167 ? -2.116 -16.388 10.597 1.00 87.69 167 PRO A N 1
ATOM 1214 C CA . PRO A 1 167 ? -2.588 -16.450 9.219 1.00 87.69 167 PRO A CA 1
ATOM 1215 C C . PRO A 1 167 ? -4.100 -16.669 9.140 1.00 87.69 167 PRO A C 1
ATOM 1217 O O . PRO A 1 167 ? -4.649 -17.538 9.817 1.00 87.69 167 PRO A O 1
ATOM 1220 N N . LEU A 1 168 ? -4.773 -15.932 8.258 1.00 82.50 168 LEU A N 1
ATOM 1221 C CA . LEU A 1 168 ? -6.154 -16.241 7.905 1.00 82.50 168 LEU A CA 1
ATOM 1222 C C . LEU A 1 168 ? -6.198 -17.473 6.984 1.00 82.50 168 LEU A C 1
ATOM 1224 O O . LEU A 1 168 ? -5.324 -17.612 6.119 1.00 82.50 168 LEU A O 1
ATOM 1228 N N . PRO A 1 169 ? -7.198 -18.361 7.144 1.00 71.94 169 PRO A N 1
ATOM 1229 C CA . PRO A 1 169 ? -7.436 -19.434 6.187 1.00 71.94 169 PRO A CA 1
ATOM 1230 C C . PRO A 1 169 ? -7.721 -18.835 4.803 1.00 71.94 169 PRO A C 1
ATOM 1232 O O . PRO A 1 169 ? -8.403 -17.812 4.700 1.00 71.94 169 PRO A O 1
ATOM 1235 N N . ALA A 1 170 ? -7.128 -19.452 3.778 1.00 61.06 170 ALA A N 1
ATOM 1236 C CA . ALA A 1 170 ? -7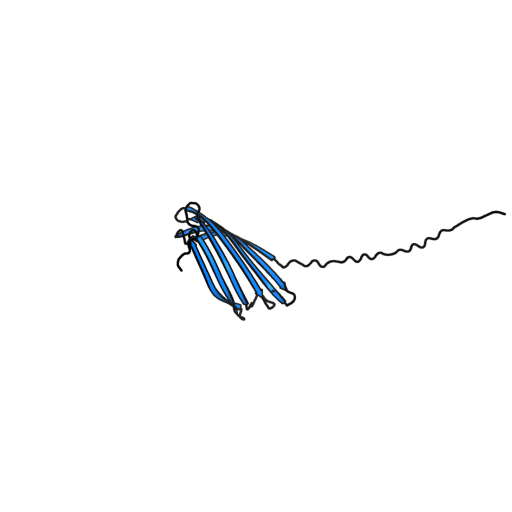.282 -19.064 2.376 1.00 61.06 170 ALA A CA 1
ATOM 1237 C C . ALA A 1 170 ? -8.701 -19.325 1.858 1.00 61.06 170 ALA A C 1
ATOM 1239 O O . ALA A 1 170 ? -9.319 -20.315 2.317 1.00 61.06 170 ALA A O 1
#

Radius of gyration: 32.23 Å; chains: 1; bounding box: 119×65×50 Å